Protein AF-A0A9X5X5E3-F1 (afdb_monomer_lite)

Secondary structure (DSSP, 8-state):
-HHHHHHHHTTS--EEEEP--SSHHHHHHHHHHHHHTT--EEEEE-S-SS----HHHHHTT--GGGGTTT-HHHHT-HHHHHT-SS-TTT-HHHHHHHHHHHH--TT--GGGHHHHHHT--S-EEEEEE-SHHHHHHHHHTT-SEEEE--GGGTSSTTPPPHHHHHHHHH-

Sequence (171 aa):
PMEQVAEAMGGAERWFQLYWAKDREVTRSFLDRAKAAGFTALFVTLDTPLLAWRPRDLDQAYLPFLHGVGTANYFSDPAFQAGLAKPVHEDPNAAVLHFVGMFADPGKTWPDLAFLRENWDGPIVLKGILHPDDARRAADAGMDGVVVSNHGGRQVAGSVAAADALPRVVE

pLDDT: mean 96.75, std 2.55, range [84.44, 98.88]

Structure (mmCIF, N/CA/C/O backbone):
data_AF-A0A9X5X5E3-F1
#
_entry.id   AF-A0A9X5X5E3-F1
#
loop_
_atom_site.group_PDB
_atom_site.id
_atom_site.type_symbol
_atom_site.label_atom_id
_atom_site.label_alt_id
_atom_site.label_comp_id
_atom_site.label_asym_id
_atom_site.label_entity_id
_atom_site.label_seq_id
_atom_site.pdbx_PDB_ins_code
_atom_site.Cartn_x
_atom_site.Cartn_y
_atom_site.Cartn_z
_atom_site.occupancy
_atom_site.B_iso_or_equiv
_atom_site.auth_seq_id
_atom_site.auth_comp_id
_atom_site.auth_asym_id
_atom_site.auth_atom_id
_atom_site.pdbx_PDB_model_num
ATOM 1 N N . PRO A 1 1 ? 6.681 10.800 -8.197 1.00 96.00 1 PRO A N 1
ATOM 2 C CA . PRO A 1 1 ? 6.849 9.912 -7.013 1.00 96.00 1 PRO A CA 1
ATOM 3 C C . PRO A 1 1 ? 6.382 10.645 -5.745 1.00 96.00 1 PRO A C 1
ATOM 5 O O . PRO A 1 1 ? 5.995 11.808 -5.855 1.00 96.00 1 PRO A O 1
ATOM 8 N N . MET A 1 2 ? 6.376 9.988 -4.582 1.00 98.12 2 MET A N 1
ATOM 9 C CA . MET A 1 2 ? 5.823 10.518 -3.327 1.00 98.12 2 MET A CA 1
ATOM 10 C C . MET A 1 2 ? 6.402 11.880 -2.919 1.00 98.12 2 MET A C 1
ATOM 12 O O . MET A 1 2 ? 5.672 12.715 -2.401 1.00 98.12 2 MET A O 1
ATOM 16 N N . GLU A 1 3 ? 7.668 12.148 -3.234 1.00 98.50 3 GLU A N 1
ATOM 17 C CA . GLU A 1 3 ? 8.351 13.408 -2.934 1.00 98.50 3 GLU A CA 1
ATOM 18 C C . GLU A 1 3 ? 7.778 14.574 -3.753 1.00 98.50 3 GLU A C 1
ATOM 20 O O . GLU A 1 3 ? 7.517 15.642 -3.212 1.00 98.50 3 GLU A O 1
ATOM 25 N N . GLN A 1 4 ? 7.486 14.350 -5.039 1.00 98.50 4 GLN A N 1
ATOM 26 C CA . GLN A 1 4 ? 6.826 15.350 -5.892 1.00 98.50 4 GLN A CA 1
ATOM 27 C C . GLN A 1 4 ? 5.380 15.612 -5.447 1.00 98.50 4 GLN A C 1
ATOM 29 O O . GLN A 1 4 ? 4.891 16.734 -5.545 1.00 98.50 4 GLN A O 1
ATOM 34 N N . VAL A 1 5 ? 4.687 14.580 -4.946 1.00 98.25 5 VAL A N 1
ATOM 35 C CA . VAL A 1 5 ? 3.352 14.744 -4.346 1.00 98.25 5 VAL A CA 1
ATOM 36 C C . VAL A 1 5 ? 3.459 15.584 -3.075 1.00 98.25 5 VAL A C 1
ATOM 38 O O . VAL A 1 5 ? 2.670 16.506 -2.889 1.00 98.25 5 VAL A O 1
ATOM 41 N N . ALA A 1 6 ? 4.454 15.313 -2.228 1.00 98.25 6 ALA A N 1
ATOM 42 C CA . ALA A 1 6 ? 4.686 16.087 -1.020 1.00 98.25 6 ALA A CA 1
ATOM 43 C C . ALA A 1 6 ? 4.980 17.560 -1.330 1.00 98.25 6 ALA A C 1
ATOM 45 O O . ALA A 1 6 ? 4.337 18.427 -0.742 1.00 98.25 6 ALA A O 1
ATOM 46 N N . GLU A 1 7 ? 5.861 17.842 -2.291 1.00 98.12 7 GLU A N 1
ATOM 47 C CA . GLU A 1 7 ? 6.151 19.201 -2.758 1.00 98.12 7 GLU A CA 1
ATOM 48 C C . GLU A 1 7 ? 4.880 19.923 -3.230 1.00 98.12 7 GLU A C 1
ATOM 50 O O . GLU A 1 7 ? 4.564 21.005 -2.735 1.00 98.12 7 GLU A O 1
ATOM 55 N N . ALA A 1 8 ? 4.095 19.29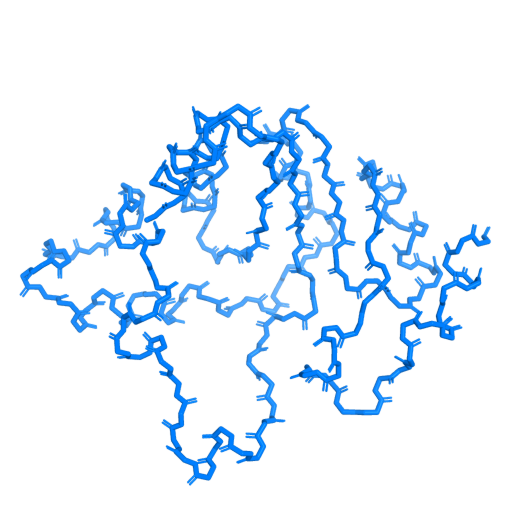2 -4.110 1.00 98.31 8 ALA A N 1
ATOM 56 C CA . ALA A 1 8 ? 2.858 19.870 -4.635 1.00 98.31 8 ALA A CA 1
ATOM 57 C C . ALA A 1 8 ? 1.797 20.138 -3.549 1.00 98.31 8 ALA A C 1
ATOM 59 O O . ALA A 1 8 ? 0.994 21.060 -3.683 1.00 98.31 8 ALA A O 1
ATOM 60 N N . MET A 1 9 ? 1.786 19.349 -2.471 1.00 97.75 9 MET A N 1
ATOM 61 C CA . MET A 1 9 ? 0.864 19.513 -1.341 1.00 97.75 9 MET A CA 1
ATOM 62 C C . MET A 1 9 ? 1.279 20.619 -0.353 1.00 97.75 9 MET A C 1
ATOM 64 O O . MET A 1 9 ? 0.473 21.010 0.495 1.00 97.75 9 MET A O 1
ATOM 68 N N . GLY A 1 10 ? 2.511 21.137 -0.427 1.00 96.44 10 GLY A N 1
ATOM 69 C CA . GLY A 1 10 ? 2.985 22.211 0.448 1.00 96.44 10 GLY A CA 1
ATOM 70 C C . GLY A 1 10 ? 2.931 21.840 1.937 1.00 96.44 10 GLY A C 1
ATOM 71 O O . GLY A 1 10 ? 3.598 20.906 2.377 1.00 96.44 10 GLY A O 1
ATOM 72 N N . GLY A 1 11 ? 2.156 22.582 2.732 1.00 95.88 11 GLY A N 1
ATOM 73 C CA . GLY A 1 11 ? 1.996 22.349 4.176 1.00 95.88 11 GLY A CA 1
ATOM 74 C C . GLY A 1 11 ? 0.821 21.446 4.569 1.00 95.88 11 GLY A C 1
ATOM 75 O O . GLY A 1 11 ? 0.546 21.323 5.760 1.00 95.88 11 GLY A O 1
ATOM 76 N N . ALA A 1 12 ? 0.091 20.870 3.607 1.00 97.69 12 ALA A N 1
ATOM 77 C CA . ALA A 1 12 ? -1.064 20.025 3.903 1.00 97.69 12 ALA A CA 1
ATOM 78 C C . ALA A 1 12 ? -0.668 18.718 4.612 1.00 97.69 12 ALA A C 1
ATOM 80 O O . ALA A 1 12 ? 0.436 18.200 4.431 1.00 97.69 12 ALA A O 1
ATOM 81 N N . GLU A 1 13 ? -1.603 18.168 5.390 1.00 97.00 13 GLU A N 1
ATOM 82 C CA . GLU A 1 13 ? -1.4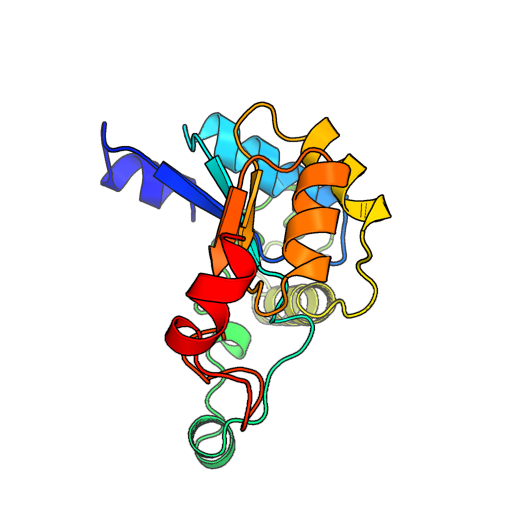56 16.841 5.986 1.00 97.00 13 GLU A CA 1
ATOM 83 C C . GLU A 1 13 ? -1.360 15.761 4.898 1.00 97.00 13 GLU A C 1
ATOM 85 O O . GLU A 1 13 ? -2.031 15.827 3.864 1.00 97.00 13 GLU A O 1
ATOM 90 N N . ARG A 1 14 ? -0.502 14.765 5.131 1.00 97.56 14 ARG A N 1
ATOM 91 C CA . ARG A 1 14 ? -0.149 13.731 4.159 1.00 97.56 14 ARG A CA 1
ATOM 92 C C . ARG A 1 14 ? -0.145 12.359 4.808 1.00 97.56 14 ARG A C 1
ATOM 94 O O . ARG A 1 14 ? 0.586 12.135 5.768 1.00 97.56 14 ARG A O 1
ATOM 101 N N . TRP A 1 15 ? -0.868 11.414 4.220 1.00 98.50 15 TRP A N 1
ATOM 102 C CA . TRP A 1 15 ? -0.834 10.004 4.616 1.00 98.50 15 TRP A CA 1
ATOM 103 C C . TRP A 1 15 ? -0.360 9.133 3.460 1.00 98.50 15 TRP A C 1
ATOM 105 O O . TRP A 1 15 ? -0.655 9.414 2.297 1.00 98.50 15 TRP A O 1
ATOM 115 N N . PHE A 1 16 ? 0.420 8.104 3.774 1.00 98.62 16 PHE A N 1
ATOM 116 C CA . PHE A 1 16 ? 1.018 7.231 2.776 1.00 98.62 16 PHE A CA 1
ATOM 117 C C . PHE A 1 16 ? 0.301 5.887 2.770 1.00 98.62 16 PHE A C 1
ATOM 119 O O . PHE A 1 16 ? 0.292 5.178 3.774 1.00 98.62 16 PHE A O 1
ATOM 126 N N . GLN A 1 17 ? -0.298 5.521 1.637 1.00 98.44 17 GLN A N 1
ATOM 127 C CA . GLN A 1 17 ? -0.851 4.183 1.462 1.00 98.44 17 GLN A CA 1
ATOM 128 C C . GLN A 1 17 ? 0.238 3.231 0.965 1.00 98.44 17 GLN A C 1
ATOM 130 O O . GLN A 1 17 ? 0.825 3.443 -0.094 1.00 98.44 17 GLN A O 1
ATOM 135 N N . LEU A 1 18 ? 0.465 2.156 1.715 1.00 97.56 18 LEU A N 1
ATOM 136 C CA . LEU A 1 18 ? 1.415 1.104 1.383 1.00 97.56 18 LEU A CA 1
ATOM 137 C C . LEU A 1 18 ? 0.689 -0.096 0.770 1.00 97.56 18 LEU A C 1
ATOM 139 O O . LEU A 1 18 ? -0.188 -0.698 1.401 1.00 97.56 18 LEU A O 1
ATOM 143 N N . TYR A 1 19 ? 1.067 -0.443 -0.462 1.00 95.19 19 TYR A N 1
ATOM 144 C CA . TYR A 1 19 ? 0.970 -1.817 -0.948 1.00 95.19 19 TYR A CA 1
ATOM 145 C C . TYR A 1 19 ? 2.258 -2.519 -0.555 1.00 95.19 19 TYR A C 1
ATOM 147 O O . TYR A 1 19 ? 3.343 -2.070 -0.922 1.00 95.19 19 TYR A O 1
ATOM 155 N N . TRP A 1 20 ? 2.134 -3.575 0.241 1.00 90.69 20 TRP A N 1
ATOM 156 C CA . TRP A 1 20 ? 3.280 -4.206 0.870 1.00 90.69 20 TRP A CA 1
ATOM 157 C C . TRP A 1 20 ? 4.058 -5.034 -0.146 1.00 90.69 20 TRP A C 1
ATOM 159 O O . TRP A 1 20 ? 3.664 -6.150 -0.478 1.00 90.69 20 TRP A O 1
ATOM 169 N N . ALA A 1 21 ? 5.160 -4.473 -0.641 1.00 91.56 21 ALA A N 1
ATOM 170 C CA . ALA A 1 21 ? 6.014 -5.164 -1.590 1.00 91.56 21 ALA A CA 1
ATOM 171 C C . ALA A 1 21 ? 6.529 -6.484 -0.997 1.00 91.56 21 ALA A C 1
ATOM 173 O O . ALA A 1 21 ? 6.795 -6.609 0.206 1.00 91.56 21 ALA A O 1
ATOM 174 N N . LYS A 1 22 ? 6.704 -7.481 -1.867 1.00 92.62 22 LYS A N 1
ATOM 175 C CA . LYS A 1 22 ? 7.309 -8.761 -1.489 1.00 92.62 22 LYS A CA 1
ATOM 176 C C . LYS A 1 22 ? 8.720 -8.575 -0.917 1.00 92.62 22 LYS A C 1
ATOM 178 O O . LYS A 1 22 ? 9.098 -9.257 0.034 1.00 92.62 22 LYS A O 1
ATOM 183 N N . ASP A 1 23 ? 9.474 -7.637 -1.483 1.00 95.12 23 ASP A N 1
ATOM 184 C CA . ASP A 1 23 ? 10.811 -7.275 -1.026 1.00 95.12 23 ASP A CA 1
ATOM 185 C C . ASP A 1 23 ? 10.744 -6.351 0.207 1.00 95.12 23 ASP A C 1
ATOM 187 O O . ASP A 1 23 ? 10.130 -5.275 0.191 1.00 95.12 23 ASP A O 1
ATOM 191 N N . ARG A 1 24 ? 11.372 -6.793 1.304 1.00 95.25 24 ARG A N 1
ATOM 192 C CA . ARG A 1 24 ? 11.391 -6.056 2.575 1.00 95.25 24 ARG A CA 1
ATOM 193 C C . ARG A 1 24 ? 12.254 -4.802 2.505 1.00 95.25 24 ARG A C 1
ATOM 195 O O . ARG A 1 24 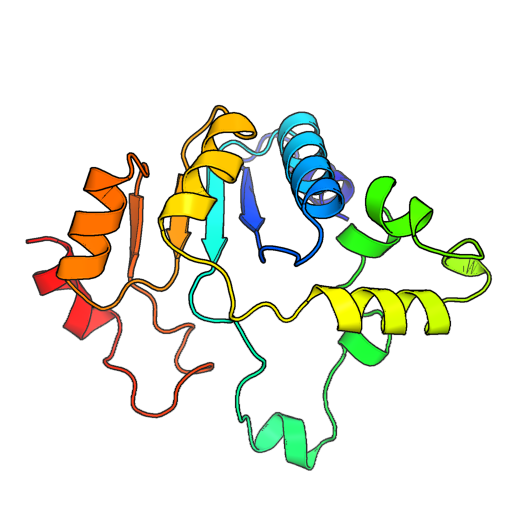? 11.892 -3.822 3.148 1.00 95.25 24 ARG A O 1
ATOM 202 N N . GLU A 1 25 ? 13.333 -4.797 1.730 1.00 97.31 25 GLU A N 1
ATOM 203 C CA . GLU A 1 25 ? 14.206 -3.627 1.609 1.00 97.31 25 GLU A CA 1
ATOM 204 C C . GLU A 1 25 ? 13.558 -2.541 0.750 1.00 97.31 25 GLU A C 1
ATOM 206 O O . GLU A 1 25 ? 13.608 -1.369 1.114 1.00 97.31 25 GLU A O 1
ATOM 211 N N . VAL A 1 26 ? 12.823 -2.916 -0.303 1.00 97.88 26 VAL A N 1
ATOM 212 C CA . VAL A 1 26 ? 11.977 -1.958 -1.045 1.00 97.88 26 VAL A CA 1
ATOM 213 C C . VAL A 1 26 ? 10.886 -1.383 -0.141 1.00 97.88 26 VAL A C 1
ATOM 215 O O . VAL A 1 26 ? 10.648 -0.177 -0.134 1.00 97.88 26 VAL A O 1
ATOM 218 N N . THR A 1 27 ? 10.251 -2.226 0.681 1.00 97.44 27 THR A N 1
ATOM 219 C CA . THR A 1 27 ? 9.252 -1.756 1.653 1.00 97.44 27 THR A CA 1
ATOM 220 C C . THR A 1 27 ? 9.870 -0.777 2.654 1.00 97.44 27 THR A C 1
ATOM 222 O O . THR A 1 27 ? 9.309 0.293 2.869 1.00 97.44 27 THR A O 1
ATOM 225 N N . ARG A 1 28 ? 11.032 -1.105 3.236 1.00 98.44 28 ARG A N 1
ATOM 226 C CA . ARG A 1 28 ? 11.773 -0.216 4.144 1.00 98.44 28 ARG A CA 1
ATOM 227 C C . ARG A 1 28 ? 12.089 1.118 3.468 1.00 98.44 28 ARG A C 1
ATOM 229 O O . ARG A 1 28 ? 11.777 2.161 4.030 1.00 98.44 28 ARG A O 1
ATOM 236 N N . SER A 1 29 ? 12.613 1.084 2.240 1.00 98.50 29 SER A N 1
ATOM 237 C CA . SER A 1 29 ? 12.947 2.294 1.485 1.00 98.50 29 SER A CA 1
ATOM 238 C C . SER A 1 29 ? 11.722 3.179 1.245 1.00 98.50 29 SER A C 1
ATOM 240 O O . SER A 1 29 ? 11.796 4.391 1.440 1.00 98.50 29 SER A O 1
ATOM 242 N N . PHE A 1 30 ? 10.558 2.599 0.930 1.00 98.44 30 PHE A N 1
ATOM 243 C CA . PHE A 1 30 ? 9.307 3.359 0.822 1.00 98.44 30 PHE A CA 1
ATOM 244 C C . PHE A 1 30 ? 8.911 4.034 2.134 1.00 98.44 30 PHE A C 1
ATOM 246 O O . PHE A 1 30 ? 8.489 5.189 2.107 1.00 98.44 30 PHE A O 1
ATOM 253 N N . LEU A 1 31 ? 9.035 3.336 3.266 1.00 98.69 31 LEU A N 1
ATOM 254 C CA . LEU A 1 31 ? 8.720 3.906 4.576 1.00 98.69 31 LEU A CA 1
ATOM 255 C C . LEU A 1 31 ? 9.665 5.065 4.911 1.00 98.69 31 LEU A C 1
ATOM 257 O O . LEU A 1 31 ? 9.192 6.142 5.269 1.00 98.69 31 LEU A O 1
ATOM 261 N N . ASP A 1 32 ? 10.972 4.890 4.718 1.00 98.56 32 ASP A N 1
ATOM 262 C CA . ASP A 1 32 ? 11.971 5.933 4.976 1.00 98.56 32 ASP A CA 1
ATOM 263 C C . ASP A 1 32 ? 11.751 7.164 4.088 1.00 98.56 32 ASP A C 1
ATOM 265 O O . ASP A 1 32 ? 11.773 8.302 4.563 1.00 98.56 32 ASP A O 1
ATOM 269 N N . ARG A 1 33 ? 11.461 6.947 2.802 1.00 98.69 33 ARG A N 1
ATOM 270 C CA . ARG A 1 33 ? 11.147 8.022 1.852 1.00 98.69 33 ARG A CA 1
ATOM 271 C C . ARG A 1 33 ? 9.854 8.746 2.210 1.00 98.69 33 ARG A C 1
ATOM 273 O O . ARG A 1 33 ? 9.814 9.973 2.158 1.00 98.69 33 ARG A O 1
ATOM 280 N N . ALA A 1 34 ? 8.818 8.019 2.629 1.00 98.56 34 ALA A N 1
ATOM 281 C CA . ALA A 1 34 ? 7.564 8.620 3.071 1.00 98.56 34 ALA A CA 1
ATOM 282 C C . ALA A 1 34 ? 7.769 9.462 4.343 1.00 98.56 34 ALA A C 1
ATOM 284 O O . ALA A 1 34 ? 7.282 10.592 4.410 1.00 98.56 34 ALA A O 1
ATOM 285 N N . LYS A 1 35 ? 8.555 8.984 5.318 1.00 98.25 35 LYS A N 1
ATOM 286 C CA . LYS A 1 35 ? 8.932 9.783 6.497 1.00 98.25 35 LYS A CA 1
ATOM 287 C C . LYS A 1 35 ? 9.671 11.057 6.097 1.00 98.25 35 LYS A C 1
ATOM 289 O O . LYS A 1 35 ? 9.287 12.147 6.513 1.00 98.25 35 LYS A O 1
ATOM 294 N N . ALA A 1 36 ? 10.700 10.932 5.257 1.00 98.12 36 ALA A N 1
ATOM 295 C CA . ALA A 1 36 ? 11.502 12.064 4.795 1.00 98.12 36 ALA A CA 1
ATOM 296 C C . ALA A 1 36 ? 10.669 13.097 4.015 1.00 98.12 36 ALA A C 1
ATOM 298 O O . ALA A 1 36 ? 10.915 14.296 4.116 1.00 98.12 36 ALA A O 1
ATOM 299 N N . ALA A 1 37 ? 9.648 12.642 3.286 1.00 98.19 37 ALA A N 1
ATOM 300 C CA . ALA A 1 37 ? 8.700 13.491 2.569 1.00 98.19 37 ALA A CA 1
ATOM 301 C C . ALA A 1 37 ? 7.582 14.076 3.464 1.00 98.19 37 ALA A C 1
ATOM 303 O O . ALA A 1 37 ? 6.680 14.751 2.965 1.00 98.19 37 ALA A O 1
ATOM 304 N N . GLY A 1 38 ? 7.624 13.848 4.781 1.00 97.81 38 GLY A N 1
ATOM 305 C CA . GLY A 1 38 ? 6.699 14.448 5.743 1.00 97.81 38 GLY A CA 1
ATOM 306 C C . GLY A 1 38 ? 5.295 13.841 5.728 1.00 97.81 38 GLY A C 1
ATOM 307 O O . GLY A 1 38 ? 4.323 14.553 5.985 1.00 97.81 38 GLY A O 1
ATOM 308 N N . PHE A 1 39 ? 5.171 12.555 5.391 1.00 98.56 39 PHE A N 1
ATOM 309 C CA . PHE A 1 39 ? 3.940 11.796 5.604 1.00 98.56 39 PHE A CA 1
ATOM 310 C C . PHE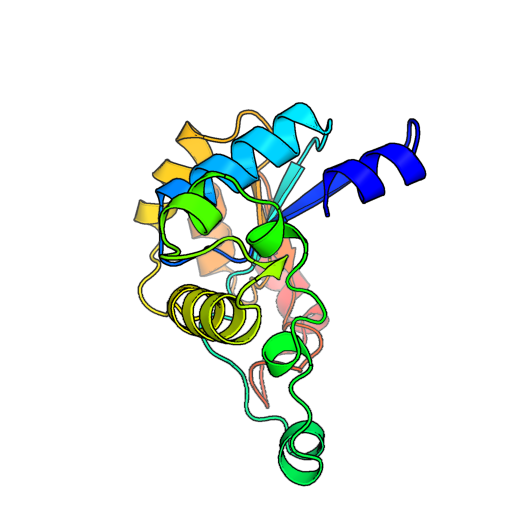 A 1 39 ? 3.811 11.415 7.084 1.00 98.56 39 PHE A C 1
ATOM 312 O O . PHE A 1 39 ? 4.778 10.979 7.703 1.00 98.56 39 PHE A O 1
ATOM 319 N N . THR A 1 40 ? 2.618 11.580 7.655 1.00 98.12 40 THR A N 1
ATOM 320 C CA . THR A 1 40 ? 2.385 11.483 9.106 1.00 98.12 40 THR A CA 1
ATOM 321 C C . THR A 1 40 ? 1.700 10.191 9.538 1.00 98.12 40 THR A C 1
ATOM 323 O O . THR A 1 40 ? 1.855 9.794 10.688 1.00 98.12 40 THR A O 1
ATOM 326 N N . ALA A 1 41 ? 0.990 9.502 8.639 1.00 98.69 41 ALA A N 1
ATOM 327 C CA . ALA A 1 41 ? 0.337 8.222 8.919 1.00 98.69 41 ALA A CA 1
ATOM 328 C C . ALA A 1 41 ? 0.520 7.221 7.770 1.00 98.69 41 ALA A C 1
ATOM 330 O O . ALA A 1 41 ? 0.557 7.604 6.595 1.00 98.69 41 ALA A O 1
ATOM 331 N N . LEU A 1 42 ? 0.595 5.937 8.120 1.00 98.81 42 LEU A N 1
ATOM 332 C CA . LEU A 1 42 ? 0.746 4.817 7.197 1.00 98.81 42 LEU A CA 1
ATOM 333 C C . LEU A 1 42 ? -0.573 4.052 7.077 1.00 98.81 42 LEU A C 1
ATOM 335 O O . LEU A 1 42 ? -1.105 3.564 8.067 1.00 98.81 42 LEU A O 1
ATOM 339 N N . PHE A 1 43 ? -1.078 3.895 5.858 1.00 98.81 43 PHE A N 1
ATOM 340 C CA . PHE A 1 43 ? -2.284 3.124 5.562 1.00 98.81 43 PHE A CA 1
ATOM 341 C C . PHE A 1 43 ? -1.908 1.841 4.823 1.00 98.81 43 PHE A C 1
ATOM 343 O O . PHE A 1 43 ? -1.554 1.867 3.646 1.00 98.81 43 PHE A O 1
ATOM 350 N N . VAL A 1 44 ? -1.998 0.697 5.491 1.00 98.38 44 VAL A N 1
ATOM 351 C CA . VAL A 1 44 ? -1.606 -0.600 4.923 1.00 98.38 44 VAL A CA 1
ATOM 352 C C . VAL A 1 44 ? -2.825 -1.240 4.273 1.00 98.38 44 VAL A C 1
ATOM 354 O O . VAL A 1 44 ? -3.814 -1.513 4.949 1.00 98.38 44 VAL A O 1
ATOM 357 N N . THR A 1 45 ? -2.791 -1.462 2.957 1.00 97.88 45 THR A N 1
ATOM 358 C CA . THR A 1 45 ? -3.911 -2.117 2.258 1.00 97.88 45 THR A CA 1
ATOM 359 C C . THR A 1 45 ? -3.771 -3.632 2.325 1.00 97.88 45 THR A C 1
ATOM 361 O O . THR A 1 45 ? -2.787 -4.178 1.835 1.00 97.88 45 THR A O 1
ATOM 364 N N . LEU A 1 46 ? -4.775 -4.300 2.897 1.00 96.44 46 LEU A N 1
ATOM 365 C CA . LEU A 1 46 ? -4.774 -5.749 3.136 1.00 96.44 46 LEU A CA 1
ATOM 366 C C . LEU A 1 46 ? -5.574 -6.548 2.095 1.00 96.44 46 LEU A C 1
ATOM 368 O O . LEU A 1 46 ? -5.353 -7.738 1.908 1.00 96.44 46 LEU A O 1
ATOM 372 N N . ASP A 1 47 ? -6.513 -5.898 1.407 1.00 95.88 47 ASP A N 1
ATOM 373 C CA . ASP A 1 47 ? -7.537 -6.538 0.563 1.00 95.88 47 ASP A CA 1
ATOM 374 C C . ASP A 1 47 ? -7.125 -6.706 -0.917 1.00 95.88 47 ASP A C 1
ATOM 376 O O . ASP A 1 47 ? -7.945 -7.026 -1.782 1.00 95.88 47 ASP A O 1
ATOM 380 N N . THR A 1 48 ? -5.843 -6.490 -1.231 1.00 94.88 48 THR A N 1
ATOM 381 C CA . THR A 1 48 ? -5.276 -6.641 -2.586 1.00 94.88 48 THR A CA 1
ATOM 382 C C . THR A 1 48 ? -3.997 -7.494 -2.588 1.00 94.88 48 THR A C 1
ATOM 384 O O . THR A 1 48 ? -2.967 -7.046 -3.083 1.00 94.88 48 THR A O 1
ATOM 387 N N . PRO A 1 49 ? -4.023 -8.731 -2.050 1.00 90.25 49 PRO A N 1
ATOM 388 C CA . PRO A 1 49 ? -2.865 -9.630 -2.124 1.00 90.25 49 PRO A CA 1
ATOM 389 C C . PRO A 1 49 ? -2.582 -10.098 -3.562 1.00 90.25 49 PRO A C 1
ATOM 391 O O . PRO A 1 49 ? -1.450 -10.431 -3.905 1.00 90.25 49 PRO A O 1
ATOM 394 N N . LEU A 1 50 ? -3.625 -10.120 -4.401 1.00 91.38 50 LEU A N 1
ATOM 395 C CA . LEU A 1 50 ? -3.604 -10.462 -5.821 1.00 91.38 50 LEU A CA 1
ATOM 396 C C . LEU A 1 50 ? -4.504 -9.494 -6.606 1.00 91.38 50 LEU A C 1
ATOM 398 O O . LEU A 1 50 ? -5.411 -8.862 -6.049 1.00 91.38 50 LEU A O 1
ATOM 402 N N . LEU A 1 51 ? -4.275 -9.406 -7.919 1.00 89.00 51 LEU A N 1
ATOM 403 C CA . LEU A 1 51 ? -5.172 -8.689 -8.824 1.00 89.00 51 LEU A CA 1
ATOM 404 C C . LEU A 1 51 ? -6.522 -9.408 -8.920 1.00 89.00 51 LEU A C 1
ATOM 406 O O . LEU A 1 51 ? -6.592 -10.628 -9.050 1.00 89.00 51 LEU A O 1
ATOM 410 N N . ALA A 1 52 ? -7.593 -8.624 -8.859 1.00 93.50 52 ALA A N 1
ATOM 411 C CA . ALA A 1 52 ? -8.958 -9.121 -8.887 1.00 93.50 52 ALA A CA 1
ATOM 412 C C . ALA A 1 52 ? -9.474 -9.407 -10.302 1.00 93.50 52 ALA A C 1
ATOM 414 O O . ALA A 1 52 ? -8.990 -8.853 -11.290 1.00 93.50 52 ALA A O 1
ATOM 415 N N . TRP A 1 53 ? -10.534 -10.213 -10.383 1.00 96.06 53 TRP A N 1
ATOM 416 C CA . TRP A 1 53 ? -11.270 -10.440 -11.622 1.00 96.06 53 TRP A CA 1
ATOM 417 C C . TRP A 1 53 ? -12.159 -9.236 -11.952 1.00 96.06 53 TRP A C 1
ATOM 419 O O . TRP A 1 53 ? -13.193 -9.013 -11.320 1.00 96.06 53 TRP A O 1
ATOM 429 N N . ARG A 1 54 ? -11.763 -8.451 -12.957 1.00 97.12 54 ARG A N 1
ATOM 430 C CA . ARG A 1 54 ? -12.494 -7.262 -13.414 1.00 97.12 54 ARG A CA 1
ATOM 431 C C . ARG A 1 54 ? -12.804 -7.406 -14.907 1.00 97.12 54 ARG A C 1
ATOM 433 O O . ARG A 1 54 ? -11.940 -7.076 -15.715 1.00 97.12 54 ARG A O 1
ATOM 440 N N . PRO A 1 55 ? -14.012 -7.868 -15.294 1.00 96.88 55 PRO A N 1
ATOM 441 C CA . PRO A 1 55 ? -14.343 -8.160 -16.693 1.00 96.88 55 PRO A CA 1
ATOM 442 C C . PRO A 1 55 ? -14.046 -6.998 -17.642 1.00 96.88 55 PRO A C 1
ATOM 444 O O . PRO A 1 55 ? -13.409 -7.192 -18.663 1.00 96.88 55 PRO A O 1
ATOM 447 N N . ARG A 1 56 ? -14.382 -5.766 -17.240 1.00 96.69 56 ARG A N 1
ATOM 448 C CA . ARG A 1 56 ? -14.104 -4.568 -18.044 1.00 96.69 56 ARG A CA 1
ATOM 449 C C . ARG A 1 56 ? -12.613 -4.356 -18.326 1.00 96.69 56 ARG A C 1
ATOM 451 O O . ARG A 1 56 ? -12.274 -3.926 -19.422 1.00 96.69 56 ARG A O 1
ATOM 458 N N . ASP A 1 57 ? -11.745 -4.624 -17.352 1.00 96.81 57 ASP A N 1
ATOM 459 C CA . ASP A 1 57 ? -10.299 -4.489 -17.542 1.00 96.81 57 ASP A CA 1
ATOM 460 C C . ASP A 1 57 ? -9.784 -5.635 -18.434 1.00 96.81 57 ASP A C 1
ATOM 462 O O . ASP A 1 57 ? -8.986 -5.401 -19.337 1.00 96.81 57 ASP A O 1
ATOM 466 N N . LEU A 1 58 ? -10.293 -6.859 -18.241 1.00 95.94 58 LEU A N 1
ATOM 467 C CA . LEU A 1 58 ? -9.927 -8.045 -19.027 1.00 95.94 58 LEU A CA 1
ATOM 468 C C . LEU A 1 58 ? -10.341 -7.929 -20.501 1.00 95.94 58 LEU A C 1
ATOM 470 O O . LEU A 1 58 ? -9.517 -8.165 -21.381 1.00 95.94 58 LEU A O 1
ATOM 474 N N . ASP A 1 59 ? -11.571 -7.491 -20.769 1.00 97.75 59 ASP A N 1
ATOM 475 C CA . ASP A 1 59 ? -12.113 -7.306 -22.121 1.00 97.75 59 ASP A CA 1
ATOM 476 C C . ASP A 1 59 ? -11.335 -6.254 -22.924 1.00 97.75 59 ASP A C 1
ATOM 478 O O . ASP A 1 59 ? -11.362 -6.255 -24.152 1.00 97.75 59 ASP A O 1
ATOM 482 N N . GLN A 1 60 ? -10.665 -5.327 -22.235 1.00 96.75 60 GLN A N 1
ATOM 483 C CA . GLN A 1 60 ? -9.882 -4.246 -22.837 1.00 96.75 60 GLN A CA 1
ATOM 484 C C . GLN A 1 60 ? -8.368 -4.469 -22.730 1.00 96.75 60 GLN A C 1
ATOM 486 O O . GLN A 1 60 ? -7.605 -3.599 -23.145 1.00 96.75 60 GLN A O 1
ATOM 491 N N . ALA A 1 61 ? -7.927 -5.591 -22.146 1.00 95.00 61 ALA A N 1
ATOM 492 C CA . ALA A 1 61 ? -6.533 -5.825 -21.763 1.00 95.00 61 ALA A CA 1
ATOM 493 C C . ALA A 1 61 ? -5.909 -4.626 -21.008 1.00 95.00 61 ALA A C 1
ATOM 495 O O . ALA A 1 61 ? -4.744 -4.272 -21.197 1.00 95.00 61 ALA A O 1
ATOM 496 N N . TYR A 1 62 ? -6.702 -3.967 -20.161 1.00 95.38 62 TYR A N 1
ATOM 497 C CA . TYR A 1 62 ? -6.327 -2.723 -19.506 1.00 95.38 62 TYR A CA 1
ATOM 498 C C . TYR A 1 62 ? -5.596 -2.987 -18.189 1.00 95.38 62 TYR A C 1
ATOM 500 O O . TYR A 1 62 ? -6.208 -3.194 -17.140 1.00 95.38 62 TYR A O 1
ATOM 508 N N . LEU A 1 63 ? -4.264 -2.935 -18.235 1.00 93.50 63 LEU A N 1
ATOM 509 C CA . LEU A 1 63 ? -3.414 -2.978 -17.046 1.00 93.50 63 LEU A CA 1
ATOM 510 C C . LEU A 1 63 ? -2.276 -1.946 -17.165 1.00 93.50 63 LEU A C 1
ATOM 512 O O . LEU A 1 63 ? -1.173 -2.291 -17.590 1.00 93.50 63 LEU A O 1
ATOM 516 N N . PRO A 1 64 ? -2.512 -0.670 -16.795 1.00 95.00 64 PRO A N 1
ATOM 517 C CA . PRO A 1 64 ? -1.594 0.441 -17.076 1.00 95.00 64 PRO A CA 1
ATOM 518 C C . PRO A 1 64 ? -0.195 0.271 -16.461 1.00 95.00 64 PRO A C 1
ATOM 520 O O . PRO A 1 64 ? 0.785 0.776 -17.007 1.00 95.00 64 PRO A O 1
ATOM 523 N N . PHE A 1 65 ? -0.073 -0.498 -15.375 1.00 92.31 65 PHE A N 1
ATOM 524 C CA . PHE A 1 65 ? 1.217 -0.796 -14.748 1.00 92.31 65 PHE A CA 1
ATOM 525 C C . PHE A 1 65 ? 2.174 -1.558 -15.678 1.00 92.31 65 PHE A C 1
ATOM 527 O O . PHE A 1 65 ? 3.385 -1.380 -15.571 1.00 92.31 65 PHE A O 1
ATOM 534 N N . LEU A 1 66 ? 1.652 -2.347 -16.631 1.00 92.81 66 LEU A N 1
ATOM 535 C CA . LEU A 1 66 ? 2.467 -3.018 -17.656 1.00 92.81 66 LEU A CA 1
ATOM 536 C C . LEU A 1 66 ? 3.104 -2.037 -18.650 1.00 92.81 66 LEU A C 1
ATOM 538 O O . LEU A 1 66 ? 4.024 -2.398 -19.375 1.00 92.81 66 LEU A O 1
ATOM 542 N N . HIS A 1 67 ? 2.643 -0.788 -18.654 1.00 94.06 67 HIS A N 1
ATOM 543 C CA . HIS A 1 67 ? 3.216 0.315 -19.418 1.00 94.06 67 HIS A CA 1
ATOM 544 C C . HIS A 1 67 ? 3.976 1.307 -18.519 1.00 94.06 67 HIS A C 1
ATOM 546 O O . HIS A 1 67 ? 4.234 2.436 -18.929 1.00 94.06 67 HIS A O 1
ATOM 552 N N . GLY A 1 68 ? 4.299 0.926 -17.275 1.00 95.06 68 GLY A N 1
ATOM 553 C CA . GLY A 1 68 ? 4.997 1.785 -16.308 1.00 95.06 68 GLY A CA 1
ATOM 554 C C . GLY A 1 68 ? 4.152 2.939 -15.753 1.00 95.06 68 GLY A C 1
ATOM 555 O O . GLY A 1 68 ? 4.658 3.816 -15.053 1.00 95.06 68 GLY A O 1
ATOM 556 N N . VAL A 1 69 ? 2.849 2.971 -16.038 1.00 96.06 69 VAL A N 1
ATOM 557 C CA . VAL A 1 69 ? 1.959 4.003 -15.500 1.00 96.06 69 VAL A CA 1
ATOM 558 C C . VAL A 1 69 ? 1.592 3.632 -14.068 1.00 96.06 69 VAL A C 1
ATOM 560 O O . VAL A 1 69 ? 1.095 2.541 -13.811 1.00 96.06 69 VAL A O 1
ATOM 563 N N . GLY A 1 70 ? 1.825 4.546 -13.124 1.00 94.62 70 GLY A N 1
ATOM 564 C CA . GLY A 1 70 ? 1.570 4.318 -11.697 1.00 94.62 70 GLY A CA 1
ATOM 565 C C . GLY A 1 70 ? 2.716 3.641 -10.933 1.00 94.62 70 GLY A C 1
ATOM 566 O O . GLY A 1 70 ? 2.585 3.418 -9.734 1.00 94.62 70 GLY A O 1
ATOM 567 N N . THR A 1 71 ? 3.859 3.365 -11.571 1.00 96.38 71 THR A N 1
ATOM 568 C CA . THR A 1 71 ? 5.030 2.728 -10.930 1.00 96.38 71 THR A CA 1
ATOM 569 C C . THR A 1 71 ? 6.094 3.730 -10.474 1.00 96.38 71 THR A C 1
ATOM 571 O O . THR A 1 71 ? 7.181 3.335 -10.060 1.00 96.38 71 THR A O 1
ATOM 574 N N . ALA A 1 72 ? 5.793 5.033 -10.507 1.00 97.19 72 ALA A N 1
ATOM 575 C CA . ALA A 1 72 ? 6.772 6.095 -10.274 1.00 97.19 72 ALA A CA 1
ATOM 576 C C . ALA A 1 72 ? 7.522 5.965 -8.938 1.00 97.19 72 ALA A C 1
ATOM 578 O O . ALA A 1 72 ? 8.700 6.297 -8.886 1.00 97.19 72 ALA A O 1
ATOM 579 N N . ASN A 1 73 ? 6.868 5.473 -7.876 1.00 97.88 73 ASN A N 1
ATOM 580 C CA . ASN A 1 73 ? 7.534 5.246 -6.591 1.00 97.88 73 ASN A CA 1
ATOM 581 C C . ASN A 1 73 ? 8.593 4.149 -6.675 1.00 97.88 73 ASN A C 1
ATOM 583 O O . ASN A 1 73 ? 9.677 4.377 -6.161 1.00 97.88 73 ASN A O 1
ATOM 587 N N . TYR A 1 74 ? 8.313 3.028 -7.347 1.00 97.50 74 TYR A N 1
ATOM 588 C CA . TYR A 1 74 ? 9.288 1.959 -7.587 1.00 97.50 74 TYR A CA 1
ATOM 589 C C . TYR A 1 74 ? 10.413 2.441 -8.501 1.00 97.50 74 TYR A C 1
ATOM 591 O O . TYR A 1 74 ? 11.587 2.288 -8.196 1.00 97.50 74 TYR A O 1
ATOM 599 N N . PHE A 1 75 ? 10.065 3.097 -9.607 1.00 97.62 75 PHE A N 1
ATOM 600 C CA . PHE A 1 75 ? 11.043 3.520 -10.609 1.00 97.62 75 PHE A CA 1
ATOM 601 C C . PHE A 1 75 ? 12.001 4.599 -10.105 1.00 97.62 75 PHE A C 1
ATOM 603 O O . PHE A 1 75 ? 13.058 4.777 -10.700 1.00 97.62 75 PHE A O 1
ATOM 610 N N . SER A 1 76 ? 11.662 5.301 -9.023 1.00 97.62 76 SER A N 1
ATOM 611 C CA . SER A 1 76 ? 12.537 6.266 -8.357 1.00 97.62 76 SER A CA 1
ATOM 612 C C . SER A 1 76 ? 13.129 5.748 -7.042 1.00 97.62 76 SER A C 1
ATOM 614 O O . SER A 1 76 ? 13.719 6.535 -6.308 1.00 97.62 76 SER A O 1
ATOM 616 N N . ASP A 1 77 ? 12.914 4.479 -6.695 1.00 98.31 77 ASP A N 1
ATOM 617 C CA . ASP A 1 77 ? 13.346 3.914 -5.420 1.00 98.31 77 ASP A CA 1
ATOM 618 C C . ASP A 1 77 ? 14.756 3.325 -5.499 1.00 98.31 77 ASP A C 1
ATOM 620 O O . ASP A 1 77 ? 15.000 2.474 -6.360 1.00 98.31 77 ASP A O 1
ATOM 624 N N . PRO A 1 78 ? 15.682 3.716 -4.609 1.00 97.94 78 PRO A N 1
ATOM 625 C CA . PRO A 1 78 ? 17.038 3.180 -4.629 1.00 97.94 78 PRO A CA 1
ATOM 626 C C . PRO A 1 78 ? 17.102 1.663 -4.409 1.00 97.94 78 PRO A C 1
ATOM 628 O O . PRO A 1 78 ? 17.873 0.991 -5.093 1.00 97.94 78 PRO A O 1
ATOM 631 N N . ALA A 1 79 ? 16.292 1.109 -3.496 1.00 98.12 79 ALA A N 1
ATOM 632 C CA . ALA A 1 79 ? 16.301 -0.327 -3.214 1.00 98.12 79 ALA A CA 1
ATOM 633 C C . ALA A 1 79 ? 15.716 -1.128 -4.386 1.00 98.12 79 ALA A C 1
ATOM 635 O O . ALA A 1 79 ? 16.259 -2.166 -4.755 1.00 98.12 79 ALA A O 1
ATOM 636 N N . PHE A 1 80 ? 14.672 -0.611 -5.040 1.00 97.81 80 PHE A N 1
ATOM 637 C CA . PHE A 1 80 ? 14.141 -1.210 -6.265 1.00 97.81 80 PHE A CA 1
ATOM 638 C C . PHE A 1 80 ? 15.152 -1.171 -7.417 1.00 97.81 80 PHE A C 1
ATOM 640 O O . PHE A 1 80 ? 15.369 -2.172 -8.094 1.00 97.81 80 PHE A O 1
ATOM 647 N N . GLN A 1 81 ? 15.788 -0.018 -7.652 1.00 98.12 81 GLN A N 1
ATOM 648 C CA . GLN A 1 81 ? 16.763 0.138 -8.732 1.00 98.12 81 GLN A CA 1
ATOM 649 C C . GLN A 1 81 ? 18.006 -0.731 -8.527 1.00 98.12 81 GLN A C 1
ATOM 651 O O . GLN A 1 81 ? 18.573 -1.204 -9.509 1.00 98.12 81 GLN A O 1
ATOM 656 N N . ALA A 1 82 ? 18.403 -0.994 -7.278 1.00 97.88 82 ALA A N 1
ATOM 657 C CA . ALA A 1 82 ? 19.503 -1.904 -6.964 1.00 97.88 82 ALA A CA 1
ATOM 658 C C . ALA A 1 82 ? 19.243 -3.350 -7.433 1.00 97.88 82 ALA A C 1
ATOM 660 O O . ALA A 1 82 ? 20.192 -4.099 -7.659 1.00 97.88 82 ALA A O 1
ATOM 661 N N . GLY A 1 83 ? 17.975 -3.738 -7.615 1.00 96.25 83 GLY A N 1
ATOM 662 C CA . GLY A 1 83 ? 17.580 -5.027 -8.185 1.00 96.25 83 GLY A CA 1
ATOM 663 C C . GLY A 1 83 ? 17.630 -5.097 -9.718 1.00 96.25 83 GLY A C 1
ATOM 664 O O . GLY A 1 83 ? 17.400 -6.169 -10.283 1.00 96.25 83 GLY A O 1
ATOM 665 N N . LEU A 1 84 ? 17.920 -3.989 -10.410 1.00 97.88 84 LEU A N 1
ATOM 666 C CA . LEU A 1 84 ? 17.934 -3.913 -11.872 1.00 97.88 84 LEU A CA 1
ATOM 667 C C . LEU A 1 84 ? 19.356 -4.004 -12.438 1.00 97.88 84 LEU A C 1
ATOM 669 O O . LEU A 1 84 ? 20.301 -3.420 -11.919 1.00 97.88 84 LEU A O 1
ATOM 673 N N . ALA A 1 85 ? 19.496 -4.687 -13.577 1.00 97.75 85 ALA A N 1
ATOM 674 C CA . ALA A 1 85 ? 20.771 -4.784 -14.295 1.00 97.75 85 ALA A CA 1
ATOM 675 C C . ALA A 1 85 ? 21.161 -3.488 -15.032 1.00 97.75 85 ALA A C 1
ATOM 677 O O . ALA A 1 85 ? 22.330 -3.287 -15.356 1.00 97.75 85 ALA A O 1
ATOM 678 N N . LYS A 1 86 ? 20.178 -2.634 -15.336 1.00 97.94 86 LYS A N 1
ATOM 679 C CA . LYS A 1 86 ? 20.343 -1.347 -16.019 1.00 97.94 86 LYS A CA 1
ATOM 680 C C . LYS A 1 86 ? 19.452 -0.293 -15.362 1.00 97.94 86 LYS A C 1
ATOM 682 O O . LYS A 1 86 ? 18.414 -0.655 -14.801 1.00 97.94 86 LYS A O 1
ATOM 687 N N . PRO A 1 87 ? 19.796 1.001 -15.468 1.00 97.88 87 PRO A N 1
ATOM 688 C CA . PRO A 1 87 ? 18.908 2.079 -15.054 1.00 97.88 87 PRO A CA 1
ATOM 689 C C . PRO A 1 87 ? 17.536 1.995 -15.737 1.00 97.88 87 PRO A C 1
ATOM 691 O O . PRO A 1 87 ? 17.432 1.641 -16.910 1.00 97.88 87 PRO A O 1
ATOM 694 N N . VAL A 1 88 ? 16.479 2.409 -15.029 1.00 97.44 88 VAL A N 1
ATOM 695 C CA . VAL A 1 88 ? 15.086 2.349 -15.520 1.00 97.44 88 VAL A CA 1
ATOM 696 C C . VAL A 1 88 ? 14.900 3.028 -16.883 1.00 97.44 88 VAL A C 1
ATOM 698 O O . VAL A 1 88 ? 14.145 2.539 -17.714 1.00 97.44 88 VAL A O 1
ATOM 701 N N . HIS A 1 89 ? 15.582 4.151 -17.128 1.00 96.56 89 HIS A N 1
ATOM 702 C CA . HIS A 1 89 ? 15.457 4.897 -18.384 1.00 96.56 89 HIS A CA 1
ATOM 703 C C . HIS A 1 89 ? 16.140 4.208 -19.579 1.00 96.56 89 HIS A C 1
ATOM 705 O O . HIS A 1 89 ? 15.797 4.509 -20.719 1.00 96.56 89 HIS A O 1
ATOM 711 N N . GLU A 1 90 ? 17.084 3.294 -19.332 1.00 97.94 90 GLU A N 1
ATOM 712 C CA . GLU A 1 90 ? 17.752 2.510 -20.376 1.00 97.94 90 GLU A CA 1
ATOM 713 C C . GLU A 1 90 ? 16.984 1.227 -20.720 1.00 97.94 90 GLU A C 1
ATOM 715 O O . GLU A 1 90 ? 17.022 0.779 -21.865 1.00 97.94 90 GLU A O 1
ATOM 720 N N . ASP A 1 91 ? 16.289 0.631 -19.744 1.00 97.75 91 ASP A N 1
ATOM 721 C CA . ASP A 1 91 ? 15.485 -0.582 -19.938 1.00 97.75 91 ASP A CA 1
ATOM 722 C C . ASP A 1 91 ? 14.179 -0.553 -19.114 1.00 97.75 91 ASP A C 1
ATOM 724 O O . ASP A 1 91 ? 14.050 -1.218 -18.077 1.00 97.75 91 ASP A O 1
ATOM 728 N N . PRO A 1 92 ? 13.174 0.221 -19.561 1.00 96.38 92 PRO A N 1
ATOM 729 C CA . PRO A 1 92 ? 11.912 0.355 -18.838 1.00 96.38 92 PRO A CA 1
ATOM 730 C C . PRO A 1 92 ? 11.113 -0.954 -18.796 1.00 96.38 92 PRO A C 1
ATOM 732 O O . PRO A 1 92 ? 10.372 -1.189 -17.842 1.00 96.38 92 PRO A O 1
ATOM 735 N N . ASN A 1 93 ? 11.278 -1.835 -19.788 1.00 96.88 93 ASN A N 1
ATOM 736 C CA . ASN A 1 93 ? 10.583 -3.122 -19.827 1.00 96.88 93 ASN A CA 1
ATOM 737 C C . ASN A 1 93 ? 11.092 -4.061 -18.727 1.00 96.88 93 ASN A C 1
ATOM 739 O O . ASN A 1 93 ? 10.285 -4.692 -18.041 1.00 96.88 93 ASN A O 1
ATOM 743 N N . ALA A 1 94 ? 12.411 -4.120 -18.509 1.00 97.50 94 ALA A N 1
ATOM 744 C CA . ALA A 1 94 ? 12.981 -4.875 -17.396 1.00 97.50 94 ALA A CA 1
ATOM 745 C C . ALA A 1 94 ? 12.491 -4.341 -16.040 1.00 97.50 94 ALA A C 1
ATOM 747 O O . ALA A 1 94 ? 12.127 -5.127 -15.164 1.00 97.50 94 ALA A O 1
ATOM 748 N N . ALA A 1 95 ? 12.403 -3.015 -15.886 1.00 97.88 95 ALA A N 1
ATOM 749 C CA . ALA A 1 95 ? 11.872 -2.394 -14.675 1.00 97.88 95 ALA A CA 1
ATOM 750 C C . ALA A 1 95 ? 10.394 -2.754 -14.429 1.00 97.88 95 ALA A C 1
ATOM 752 O O . ALA A 1 95 ? 10.020 -3.084 -13.303 1.00 97.88 95 ALA A O 1
ATOM 753 N N . VAL A 1 96 ? 9.550 -2.757 -15.468 1.00 97.56 96 VAL A N 1
ATOM 754 C CA . VAL A 1 96 ? 8.152 -3.214 -15.359 1.00 97.56 96 VAL A CA 1
ATOM 755 C C . VAL A 1 96 ? 8.083 -4.677 -14.909 1.00 97.56 96 VAL A C 1
ATOM 757 O O . VAL A 1 96 ? 7.339 -4.989 -13.981 1.00 97.56 96 VAL A O 1
ATOM 760 N N . LEU A 1 97 ? 8.861 -5.576 -15.522 1.00 96.50 97 LEU A N 1
ATOM 761 C CA . LEU A 1 97 ? 8.862 -6.997 -15.152 1.00 96.50 97 LEU A CA 1
ATOM 762 C C . LEU A 1 97 ? 9.329 -7.219 -13.707 1.00 96.50 97 LEU A C 1
ATOM 764 O O . LEU A 1 97 ? 8.748 -8.038 -12.992 1.00 96.50 97 LEU A O 1
ATOM 768 N N . HIS A 1 98 ? 10.329 -6.459 -13.257 1.00 96.56 98 HIS A N 1
ATOM 769 C CA . HIS A 1 98 ? 10.788 -6.487 -11.871 1.00 96.56 98 HIS A CA 1
ATOM 770 C C . HIS A 1 98 ? 9.679 -6.060 -10.896 1.00 96.56 98 HIS A C 1
ATOM 772 O O . HIS A 1 98 ? 9.409 -6.765 -9.925 1.00 96.56 98 HIS A O 1
ATOM 778 N N . PHE A 1 99 ? 8.965 -4.970 -11.204 1.00 96.06 99 PHE A N 1
ATOM 779 C CA . PHE A 1 99 ? 7.803 -4.516 -10.432 1.00 96.06 99 PHE A CA 1
ATOM 780 C C . PHE A 1 99 ? 6.694 -5.578 -10.363 1.00 96.06 99 PHE A C 1
ATOM 782 O O . PHE A 1 99 ? 6.173 -5.852 -9.280 1.00 96.06 99 PHE A O 1
ATOM 789 N N . VAL A 1 100 ? 6.356 -6.219 -11.489 1.00 93.31 100 VAL A N 1
ATOM 790 C CA . VAL A 1 100 ? 5.334 -7.282 -11.534 1.00 93.31 100 VAL A CA 1
ATOM 791 C C . VAL A 1 100 ? 5.684 -8.428 -10.579 1.00 93.31 100 VAL A C 1
ATOM 793 O O . VAL A 1 100 ? 4.800 -8.944 -9.896 1.00 93.31 100 VAL A O 1
ATOM 796 N N . GLY A 1 101 ? 6.967 -8.784 -10.471 1.00 92.38 101 GLY A N 1
ATOM 797 C CA . GLY A 1 101 ? 7.450 -9.807 -9.539 1.00 92.38 101 GLY A CA 1
ATOM 798 C C . GLY A 1 101 ? 7.360 -9.430 -8.051 1.00 92.38 101 GLY A C 1
ATOM 799 O O . GLY A 1 101 ? 7.458 -10.316 -7.201 1.00 92.38 101 GLY A O 1
ATOM 800 N N . MET A 1 102 ? 7.169 -8.147 -7.726 1.00 90.25 102 MET A N 1
ATOM 801 C CA . MET A 1 102 ? 7.109 -7.635 -6.350 1.00 90.25 102 MET A CA 1
ATOM 802 C C . MET A 1 102 ? 5.706 -7.277 -5.871 1.00 90.25 102 MET A C 1
ATOM 804 O O . MET A 1 102 ? 5.473 -7.272 -4.663 1.00 90.25 102 MET A O 1
ATOM 808 N N . PHE A 1 103 ? 4.803 -6.933 -6.792 1.00 86.00 103 PHE A N 1
ATOM 809 C CA . PHE A 1 103 ? 3.487 -6.390 -6.456 1.00 86.00 103 PHE A CA 1
ATOM 810 C C . PHE A 1 103 ? 2.592 -7.391 -5.712 1.00 86.00 103 PHE A C 1
ATOM 812 O O . PHE A 1 103 ? 1.920 -7.020 -4.754 1.00 86.00 103 PHE A O 1
ATOM 819 N N . ALA A 1 104 ? 2.555 -8.644 -6.167 1.00 84.44 104 ALA A N 1
ATOM 820 C CA . ALA A 1 104 ? 1.668 -9.668 -5.624 1.00 84.44 104 ALA A CA 1
ATOM 821 C C . ALA A 1 104 ? 2.352 -10.459 -4.499 1.00 84.44 104 ALA A C 1
ATOM 823 O O . ALA A 1 104 ? 3.332 -11.167 -4.741 1.00 84.44 104 ALA A O 1
ATOM 824 N N . ASP A 1 105 ? 1.797 -10.388 -3.289 1.00 88.31 105 ASP A N 1
ATOM 825 C CA . ASP A 1 105 ? 2.237 -11.195 -2.149 1.00 88.31 105 ASP A CA 1
ATOM 826 C C . ASP A 1 105 ? 1.040 -11.647 -1.289 1.00 88.31 105 ASP A C 1
ATOM 828 O O . ASP A 1 105 ? 0.597 -10.919 -0.398 1.00 88.31 105 ASP A O 1
ATOM 832 N N . PRO A 1 106 ? 0.499 -12.857 -1.526 1.00 88.50 106 PRO A N 1
ATOM 833 C CA . PRO A 1 106 ? -0.555 -13.428 -0.692 1.00 88.50 106 PRO A CA 1
ATOM 834 C C . PRO A 1 106 ? -0.036 -14.027 0.625 1.00 88.50 106 PRO A C 1
ATOM 836 O O . PRO A 1 106 ? -0.828 -14.581 1.381 1.00 88.50 106 PRO A O 1
ATOM 839 N N . GLY A 1 107 ? 1.274 -13.969 0.891 1.00 91.06 107 GLY A N 1
ATOM 840 C CA . GLY A 1 107 ? 1.906 -14.612 2.042 1.00 91.06 107 GLY A CA 1
ATOM 841 C C . GLY A 1 107 ? 1.960 -13.768 3.314 1.00 91.06 107 GLY A C 1
ATOM 842 O O . GLY A 1 107 ? 2.437 -14.273 4.326 1.00 91.06 107 GLY A O 1
ATOM 843 N N . LYS A 1 108 ? 1.508 -12.506 3.290 1.00 93.81 108 LYS A N 1
ATOM 844 C CA . LYS A 1 108 ? 1.541 -11.627 4.470 1.00 93.81 108 LYS A CA 1
ATOM 845 C C . LYS A 1 108 ? 0.573 -12.095 5.557 1.00 93.81 108 LYS A C 1
ATOM 847 O O . LYS A 1 108 ? -0.563 -12.479 5.286 1.00 93.81 108 LYS A O 1
ATOM 852 N N . THR A 1 109 ? 1.023 -12.002 6.801 1.00 95.94 109 THR A N 1
ATOM 853 C CA . THR A 1 109 ? 0.312 -12.453 7.999 1.00 95.94 109 THR A CA 1
ATOM 854 C C . THR A 1 109 ? 0.373 -11.407 9.115 1.00 95.94 109 THR A C 1
ATOM 856 O O . THR A 1 109 ? 1.132 -10.443 9.043 1.00 95.94 109 THR A O 1
ATOM 859 N N . TRP A 1 110 ? -0.417 -11.588 10.178 1.00 97.50 110 TRP A N 1
ATOM 860 C CA . TRP A 1 110 ? -0.426 -10.678 11.333 1.00 97.50 110 TRP A CA 1
ATOM 861 C C . TRP A 1 110 ? 0.961 -10.454 11.972 1.00 97.50 110 TRP A C 1
ATOM 863 O O . TRP A 1 110 ? 1.292 -9.295 12.217 1.00 97.50 110 TRP A O 1
ATOM 873 N N . PRO A 1 111 ? 1.808 -11.486 12.197 1.00 97.19 111 PRO A N 1
ATOM 874 C CA . PRO A 1 111 ? 3.166 -11.284 12.712 1.00 97.19 111 PRO A CA 1
ATOM 875 C C . PRO A 1 111 ? 4.046 -10.364 11.861 1.00 97.19 111 PRO A C 1
ATOM 877 O O . PRO A 1 111 ? 4.938 -9.711 12.400 1.00 97.19 111 PRO A O 1
ATOM 880 N N . ASP A 1 112 ? 3.799 -10.271 10.551 1.00 97.06 112 ASP A N 1
ATOM 881 C CA . ASP A 1 112 ? 4.596 -9.405 9.683 1.00 97.06 112 ASP A CA 1
ATOM 882 C C . ASP A 1 112 ? 4.426 -7.924 10.045 1.00 97.06 112 ASP A C 1
ATOM 884 O O . ASP A 1 112 ? 5.334 -7.134 9.784 1.00 97.06 112 ASP A O 1
ATOM 888 N N . LEU A 1 113 ? 3.302 -7.525 10.664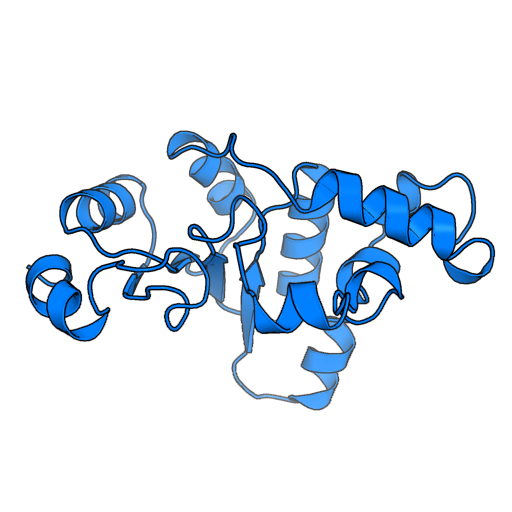 1.00 97.62 113 LEU A N 1
ATOM 889 C CA . LEU A 1 113 ? 3.020 -6.130 11.040 1.00 97.62 113 LEU A CA 1
ATOM 890 C C . LEU A 1 113 ? 4.085 -5.538 11.968 1.00 97.62 113 LEU A C 1
ATOM 892 O O . LEU A 1 113 ? 4.321 -4.329 11.920 1.00 97.62 113 LEU A O 1
ATOM 896 N N . ALA A 1 114 ? 4.771 -6.380 12.749 1.00 97.25 114 ALA A N 1
ATOM 897 C CA . ALA A 1 114 ? 5.897 -5.966 13.580 1.00 97.25 114 ALA A CA 1
ATOM 898 C C . ALA A 1 114 ? 6.976 -5.249 12.755 1.00 97.25 114 ALA A C 1
ATOM 900 O O . ALA A 1 114 ? 7.483 -4.216 13.177 1.00 97.25 114 ALA A O 1
ATOM 901 N N . PHE A 1 115 ? 7.240 -5.709 11.527 1.00 98.12 115 PHE A N 1
ATOM 902 C CA . PHE A 1 115 ? 8.188 -5.049 10.633 1.00 98.12 115 PHE A CA 1
ATOM 903 C C . PHE A 1 115 ? 7.764 -3.623 10.278 1.00 98.12 115 PHE A C 1
ATOM 905 O O . PHE A 1 115 ? 8.600 -2.725 10.253 1.00 98.12 115 PHE A O 1
ATOM 912 N N . LEU A 1 116 ? 6.479 -3.397 9.992 1.00 98.00 116 LEU A N 1
ATOM 913 C CA . LEU A 1 116 ? 6.001 -2.050 9.677 1.00 98.00 116 LEU A CA 1
ATOM 914 C C . LEU A 1 116 ? 6.112 -1.148 10.901 1.00 98.00 116 LEU A C 1
ATOM 916 O O . LEU A 1 116 ? 6.569 -0.019 10.768 1.00 98.00 116 LEU A O 1
ATOM 920 N N . ARG A 1 117 ? 5.772 -1.664 12.086 1.00 97.62 117 ARG A N 1
ATOM 921 C CA . ARG A 1 117 ? 5.906 -0.929 13.346 1.00 97.62 117 ARG A CA 1
ATOM 922 C C . ARG A 1 117 ? 7.356 -0.560 13.660 1.00 97.62 117 ARG A C 1
ATOM 924 O O . ARG A 1 117 ? 7.618 0.578 14.016 1.00 97.62 117 ARG A O 1
ATOM 931 N N . GLU A 1 118 ? 8.296 -1.484 13.478 1.00 97.75 118 GLU A N 1
ATOM 932 C CA . GLU A 1 118 ? 9.737 -1.243 13.661 1.00 97.75 118 GLU A CA 1
ATOM 933 C C . GLU A 1 118 ? 10.293 -0.172 12.710 1.00 97.75 118 GLU A C 1
ATOM 935 O O . GLU A 1 118 ? 11.321 0.437 12.996 1.00 97.75 118 GLU A O 1
ATOM 940 N N . ASN A 1 119 ? 9.634 0.047 11.569 1.00 98.38 119 ASN A N 1
ATOM 941 C CA . ASN A 1 119 ? 10.089 0.952 10.515 1.00 98.38 119 ASN A CA 1
ATOM 942 C C . ASN A 1 119 ? 9.170 2.163 10.322 1.00 98.38 119 ASN A C 1
ATOM 944 O O . ASN A 1 119 ? 9.385 2.942 9.396 1.00 98.38 119 ASN A O 1
ATOM 948 N N . TRP A 1 120 ? 8.182 2.386 11.191 1.00 98.50 120 TRP A N 1
ATOM 949 C CA . TRP A 1 120 ? 7.261 3.518 11.112 1.00 98.50 120 TRP A CA 1
ATOM 950 C C . TRP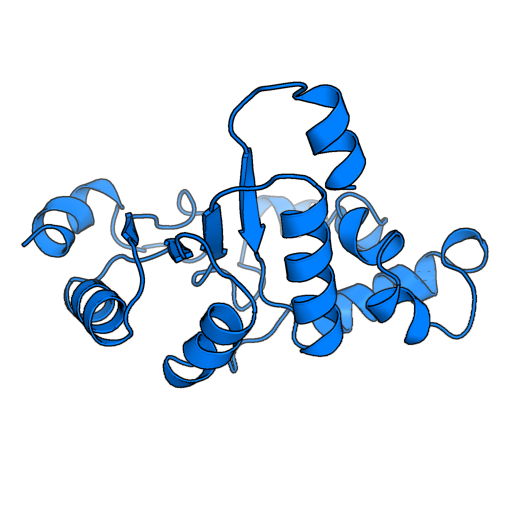 A 1 120 ? 6.895 4.045 12.502 1.00 98.50 120 TRP A C 1
ATOM 952 O O . TRP A 1 120 ? 6.270 3.348 13.295 1.00 98.50 120 TRP A O 1
ATOM 962 N N . ASP A 1 121 ? 7.259 5.301 12.772 1.00 95.62 121 ASP A N 1
ATOM 963 C CA . ASP A 1 121 ? 7.122 5.907 14.104 1.00 95.62 121 ASP A CA 1
ATOM 964 C C . ASP A 1 121 ? 5.725 6.502 14.357 1.00 95.62 121 ASP A C 1
ATOM 966 O O . ASP A 1 121 ? 5.352 6.758 15.499 1.00 95.62 121 ASP A O 1
ATOM 970 N N . GLY A 1 122 ? 4.956 6.753 13.292 1.00 97.56 122 GLY A N 1
ATOM 971 C CA . GLY A 1 122 ? 3.619 7.345 13.366 1.00 97.56 122 GLY A CA 1
ATOM 972 C C . GLY A 1 122 ? 2.486 6.313 13.445 1.00 97.56 122 GLY A C 1
ATOM 973 O O . GLY A 1 122 ? 2.730 5.109 13.563 1.00 97.56 122 GLY A O 1
ATOM 974 N N . PRO A 1 123 ? 1.226 6.764 13.313 1.00 98.69 123 PRO A N 1
ATOM 975 C CA . PRO A 1 123 ? 0.076 5.875 13.251 1.00 98.69 123 PRO A CA 1
ATOM 976 C C . PRO A 1 123 ? 0.135 4.918 12.054 1.00 98.69 123 PRO A C 1
ATOM 978 O O . PRO A 1 123 ? 0.448 5.337 10.934 1.00 98.69 123 PRO A O 1
ATOM 981 N N . ILE A 1 124 ? -0.216 3.653 12.285 1.00 98.88 124 ILE A N 1
ATOM 982 C CA . ILE A 1 124 ? -0.432 2.619 11.269 1.00 98.88 124 ILE A CA 1
ATOM 983 C C . ILE A 1 124 ? -1.904 2.218 11.286 1.00 98.88 124 ILE A C 1
ATOM 985 O O . ILE A 1 124 ? -2.421 1.724 12.287 1.00 98.88 124 ILE A O 1
ATOM 989 N N . VAL A 1 125 ? -2.568 2.404 10.150 1.00 98.88 125 VAL A N 1
ATOM 990 C CA . VAL A 1 125 ? -3.988 2.126 9.947 1.00 98.88 125 VAL A CA 1
ATOM 991 C C . VAL A 1 125 ? -4.143 0.983 8.947 1.00 98.88 125 VAL A C 1
ATOM 993 O O . VAL A 1 125 ? -3.618 1.040 7.833 1.00 98.88 125 VAL A O 1
ATOM 996 N N . LEU A 1 126 ? -4.895 -0.056 9.312 1.00 98.75 126 LEU A N 1
ATOM 997 C CA . LEU A 1 126 ? -5.146 -1.200 8.433 1.00 98.75 126 LEU A CA 1
ATOM 998 C C . LEU A 1 126 ? -6.392 -0.973 7.570 1.00 98.75 126 LEU A C 1
ATOM 1000 O O . LEU A 1 126 ? -7.513 -0.925 8.073 1.00 98.75 126 LEU A O 1
ATOM 1004 N N . LYS A 1 127 ? -6.221 -0.858 6.251 1.00 98.81 127 LYS A N 1
ATOM 1005 C CA . LYS A 1 127 ? -7.320 -0.693 5.292 1.00 98.81 127 LYS A CA 1
ATOM 1006 C C . LYS A 1 127 ? -7.772 -2.032 4.713 1.00 98.81 127 LYS A C 1
ATOM 1008 O O . LYS A 1 127 ? -6.961 -2.782 4.172 1.00 98.81 127 LYS A O 1
ATOM 1013 N N . GLY A 1 128 ? -9.090 -2.248 4.706 1.00 98.31 128 GLY A N 1
ATOM 1014 C CA . GLY A 1 128 ? -9.728 -3.432 4.113 1.00 98.31 128 GLY A CA 1
ATOM 1015 C C . GLY A 1 128 ? -10.422 -4.340 5.132 1.00 98.31 128 GLY A C 1
ATOM 1016 O O . GLY A 1 128 ? -10.759 -5.476 4.811 1.00 98.31 128 GLY A O 1
ATOM 1017 N N . ILE A 1 129 ? -10.604 -3.869 6.369 1.00 98.50 129 ILE A N 1
ATOM 1018 C CA . ILE A 1 129 ? -11.224 -4.647 7.445 1.00 98.50 129 ILE A CA 1
ATOM 1019 C C . ILE A 1 129 ? -12.740 -4.683 7.241 1.00 98.50 129 ILE A C 1
ATOM 1021 O O . ILE A 1 129 ? -13.377 -3.644 7.089 1.00 98.50 129 ILE A O 1
ATOM 1025 N N . LEU A 1 130 ? -13.325 -5.881 7.243 1.00 98.62 130 LEU A N 1
ATOM 1026 C CA . LEU A 1 130 ? -14.777 -6.089 7.118 1.00 98.62 130 LEU A CA 1
ATOM 1027 C C . LEU A 1 130 ? -15.351 -7.002 8.209 1.00 98.62 130 LEU A C 1
ATOM 1029 O O . LEU A 1 130 ? -16.567 -7.174 8.278 1.00 98.62 130 LEU A O 1
ATOM 1033 N N . HIS A 1 131 ? -14.500 -7.597 9.048 1.00 98.50 131 HIS A N 1
ATOM 1034 C CA . HIS A 1 131 ? -14.914 -8.514 10.105 1.00 98.50 131 HIS A CA 1
ATOM 1035 C C . HIS A 1 131 ? -14.502 -7.976 11.486 1.00 98.50 131 HIS A C 1
ATOM 1037 O O . HIS A 1 131 ? -13.358 -7.539 11.634 1.00 98.50 131 HIS A O 1
ATOM 1043 N N . PRO A 1 132 ? -15.381 -8.037 12.509 1.00 98.50 132 PRO A N 1
ATOM 1044 C CA . PRO A 1 132 ? -15.059 -7.576 13.863 1.00 98.50 132 PRO A CA 1
ATOM 1045 C C . PRO A 1 132 ? -13.818 -8.247 14.457 1.00 98.50 132 PRO A C 1
ATOM 1047 O O . PRO A 1 132 ? -13.003 -7.592 15.096 1.00 98.50 132 PRO A O 1
ATOM 1050 N N . ASP A 1 133 ? -13.630 -9.546 14.218 1.00 98.62 133 ASP A N 1
ATOM 1051 C CA . ASP A 1 133 ? -12.479 -10.266 14.782 1.00 98.62 133 ASP A CA 1
ATOM 1052 C C . ASP A 1 133 ? -11.143 -9.783 14.208 1.00 98.62 133 ASP A C 1
ATOM 1054 O O . ASP A 1 133 ? -10.144 -9.771 14.922 1.00 98.62 133 ASP A O 1
ATOM 1058 N N . ASP A 1 134 ? -11.116 -9.337 12.949 1.00 98.56 134 ASP A N 1
ATOM 1059 C CA . ASP A 1 134 ? -9.904 -8.759 12.366 1.00 98.56 134 ASP A CA 1
ATOM 1060 C C . ASP A 1 134 ? -9.654 -7.339 12.896 1.00 98.56 134 ASP A C 1
ATOM 1062 O O . ASP A 1 134 ? -8.502 -6.946 13.060 1.00 98.56 134 ASP A O 1
ATOM 1066 N N . ALA A 1 135 ? -10.705 -6.589 13.248 1.00 98.56 135 ALA A N 1
ATOM 1067 C CA . ALA A 1 135 ? -10.561 -5.307 13.939 1.00 98.56 135 ALA A CA 1
ATOM 1068 C C . ALA A 1 135 ? -9.968 -5.485 15.348 1.00 98.56 135 ALA A C 1
ATOM 1070 O O . ALA A 1 135 ? -9.040 -4.766 15.720 1.00 98.56 135 ALA A O 1
ATOM 1071 N N . ARG A 1 136 ? -10.430 -6.497 16.100 1.00 98.44 136 ARG A N 1
ATOM 1072 C CA . ARG A 1 136 ? -9.853 -6.857 17.408 1.00 98.44 136 ARG A CA 1
ATOM 1073 C C . ARG A 1 136 ? -8.396 -7.284 17.280 1.00 98.44 136 ARG A C 1
ATOM 1075 O O . ARG A 1 136 ? -7.551 -6.757 17.989 1.00 98.44 136 ARG A O 1
ATOM 1082 N N . ARG A 1 137 ? -8.076 -8.142 16.305 1.00 98.31 137 ARG A N 1
ATOM 1083 C CA . ARG A 1 137 ? -6.685 -8.544 16.025 1.00 98.31 137 ARG A CA 1
ATOM 1084 C C . ARG A 1 137 ? -5.790 -7.368 15.647 1.00 98.31 137 ARG A C 1
ATOM 1086 O O . ARG A 1 137 ? -4.625 -7.362 16.028 1.00 98.31 137 ARG A O 1
ATOM 1093 N N . ALA A 1 138 ? -6.308 -6.378 14.920 1.00 98.31 138 ALA A N 1
ATOM 1094 C CA . ALA A 1 138 ? -5.563 -5.161 14.614 1.00 98.31 138 ALA A CA 1
ATOM 1095 C C . ALA A 1 138 ? -5.213 -4.377 15.887 1.00 98.31 138 ALA A C 1
ATOM 1097 O O . ALA A 1 138 ? -4.065 -3.957 16.039 1.00 98.31 138 ALA A O 1
ATOM 1098 N N . ALA A 1 139 ? -6.167 -4.234 16.812 1.00 97.44 139 ALA A N 1
ATOM 1099 C CA . ALA A 1 139 ? -5.931 -3.608 18.110 1.00 97.44 139 ALA A CA 1
ATOM 1100 C C . ALA A 1 139 ? -4.935 -4.414 18.965 1.00 97.44 139 ALA A C 1
ATOM 1102 O O . ALA A 1 139 ? -3.980 -3.840 19.486 1.00 97.44 139 ALA A O 1
ATOM 1103 N N . ASP A 1 140 ? -5.088 -5.742 19.035 1.00 97.62 140 ASP A N 1
ATOM 1104 C CA . ASP A 1 140 ? -4.173 -6.641 19.757 1.00 97.62 140 ASP A CA 1
ATOM 1105 C C . ASP A 1 140 ? -2.739 -6.582 19.197 1.00 97.62 140 ASP A C 1
ATOM 1107 O O . ASP A 1 140 ? -1.765 -6.677 19.943 1.00 97.62 140 ASP A O 1
ATOM 1111 N N . ALA A 1 141 ? -2.595 -6.386 17.882 1.00 97.38 141 ALA A N 1
ATOM 1112 C CA . ALA A 1 141 ? -1.313 -6.196 17.203 1.00 97.38 141 ALA A CA 1
ATOM 1113 C C . ALA A 1 141 ? -0.733 -4.773 17.362 1.00 97.38 141 ALA A C 1
ATOM 1115 O O . ALA A 1 141 ? 0.314 -4.470 16.787 1.00 97.38 141 ALA A O 1
ATOM 1116 N N . GLY A 1 142 ? -1.399 -3.889 18.113 1.00 97.12 142 GLY A N 1
ATOM 1117 C CA . GLY A 1 142 ? -0.953 -2.520 18.364 1.00 97.12 142 GLY A CA 1
ATOM 1118 C C . GLY A 1 142 ? -1.051 -1.604 17.144 1.00 97.12 142 GLY A C 1
ATOM 1119 O O . GLY A 1 142 ? -0.205 -0.726 16.972 1.00 97.12 142 GLY A O 1
ATOM 1120 N N . MET A 1 143 ? -2.015 -1.830 16.247 1.00 98.44 143 MET A N 1
ATOM 1121 C CA . MET A 1 143 ? -2.313 -0.902 15.150 1.00 98.44 143 MET A CA 1
ATOM 1122 C C . MET A 1 143 ? -3.185 0.251 15.650 1.00 98.44 143 MET A C 1
ATOM 1124 O O . MET A 1 143 ? -4.013 0.078 16.540 1.00 98.44 143 MET A O 1
ATOM 1128 N N . ASP A 1 144 ? -3.009 1.432 15.063 1.00 98.69 144 ASP A N 1
ATOM 1129 C CA . ASP A 1 144 ? -3.593 2.685 15.560 1.00 98.69 144 ASP A CA 1
ATOM 1130 C C . ASP A 1 144 ? -4.996 2.955 14.999 1.00 98.69 144 ASP A C 1
ATOM 1132 O O . ASP A 1 144 ? -5.697 3.863 15.444 1.00 98.69 144 ASP A O 1
ATOM 1136 N N . GLY A 1 145 ? -5.422 2.172 14.007 1.00 98.50 145 GLY A N 1
ATOM 1137 C CA . GLY A 1 145 ? -6.767 2.254 13.463 1.00 98.50 145 GLY A CA 1
ATOM 1138 C C . GLY A 1 145 ? -7.043 1.243 12.360 1.00 98.50 145 GLY A C 1
ATOM 1139 O O . GLY A 1 145 ? -6.164 0.513 11.896 1.00 98.50 145 GLY A O 1
ATOM 1140 N N . VAL A 1 146 ? -8.290 1.247 11.898 1.00 98.75 146 VAL A N 1
ATOM 1141 C CA . VAL A 1 146 ? -8.746 0.446 10.761 1.00 98.75 146 VAL A CA 1
ATOM 1142 C C . VAL A 1 146 ? -9.575 1.299 9.803 1.00 98.75 146 VAL A C 1
ATOM 1144 O O . VAL A 1 146 ? -10.279 2.215 10.222 1.00 98.75 146 VAL A O 1
ATOM 1147 N N . VAL A 1 147 ? -9.528 0.982 8.508 1.00 98.75 147 VAL A N 1
ATOM 1148 C CA . VAL A 1 147 ? -10.481 1.497 7.516 1.00 98.75 147 VAL A CA 1
ATOM 1149 C C . VAL A 1 147 ? -11.416 0.369 7.109 1.00 98.75 147 VAL A C 1
ATOM 1151 O O . VAL A 1 147 ? -10.987 -0.596 6.462 1.00 98.75 147 VAL A O 1
ATOM 1154 N N . VAL A 1 148 ? -12.700 0.535 7.436 1.00 98.69 148 VAL A N 1
ATOM 1155 C CA . VAL A 1 148 ? -13.765 -0.363 6.982 1.00 98.69 148 VAL A CA 1
ATOM 1156 C C . VAL A 1 148 ? -13.976 -0.160 5.490 1.00 98.69 148 VAL A C 1
ATOM 1158 O O . VAL A 1 148 ? -14.458 0.881 5.043 1.00 98.69 148 VAL A O 1
ATOM 1161 N N . SER A 1 149 ? -13.535 -1.126 4.690 1.00 98.62 149 SER A N 1
ATOM 1162 C CA . SER A 1 149 ? -13.505 -0.993 3.236 1.00 98.62 149 SER A CA 1
ATOM 1163 C C . SER A 1 149 ? -13.545 -2.355 2.567 1.00 98.62 149 SER A C 1
ATOM 1165 O O . SER A 1 149 ? -12.883 -3.284 3.005 1.00 98.62 149 SER A O 1
ATOM 1167 N N . ASN A 1 150 ? -14.275 -2.445 1.459 1.00 98.00 150 ASN A N 1
ATOM 1168 C CA . ASN A 1 150 ? -14.240 -3.581 0.537 1.00 98.00 150 ASN A CA 1
ATOM 1169 C C . ASN A 1 150 ? -13.560 -3.204 -0.792 1.00 98.00 150 ASN A C 1
ATOM 1171 O O . ASN A 1 150 ? -13.903 -3.716 -1.860 1.00 98.00 150 ASN A O 1
ATOM 1175 N N . HIS A 1 151 ? -12.651 -2.224 -0.741 1.00 98.25 151 HIS A N 1
ATOM 1176 C CA . HIS A 1 151 ? -11.982 -1.659 -1.911 1.00 98.25 151 HIS A CA 1
ATOM 1177 C C . HIS A 1 151 ? -12.951 -1.101 -2.974 1.00 98.25 151 HIS A C 1
ATOM 1179 O O . HIS A 1 151 ? -12.687 -1.162 -4.177 1.00 98.25 151 HIS A O 1
ATOM 1185 N N . GLY A 1 152 ? -14.114 -0.602 -2.546 1.00 97.31 152 GLY A N 1
ATOM 1186 C CA . GLY A 1 152 ? -15.166 -0.133 -3.451 1.00 97.31 152 GLY A CA 1
ATOM 1187 C C . GLY A 1 152 ? -15.759 -1.251 -4.314 1.00 97.31 152 GLY A C 1
ATOM 1188 O O . GLY A 1 152 ? -16.126 -1.003 -5.459 1.00 97.31 152 GLY A O 1
ATOM 1189 N N . GLY A 1 153 ? -15.774 -2.491 -3.813 1.00 96.94 153 GLY A N 1
ATOM 1190 C CA . GLY A 1 153 ? -16.278 -3.665 -4.535 1.00 96.94 153 GLY A CA 1
ATOM 1191 C C . GLY A 1 153 ? -15.397 -4.117 -5.705 1.00 96.94 153 GLY A C 1
ATOM 1192 O O . GLY A 1 153 ? -15.844 -4.887 -6.550 1.00 96.94 153 GLY A O 1
ATOM 1193 N N . ARG A 1 154 ? -14.149 -3.635 -5.789 1.00 97.31 154 ARG A N 1
ATOM 1194 C CA . ARG A 1 154 ? -13.243 -3.890 -6.927 1.00 97.31 154 ARG A CA 1
ATOM 1195 C C . ARG A 1 154 ? -12.359 -5.124 -6.761 1.00 97.31 154 ARG A C 1
ATOM 1197 O O . ARG A 1 154 ? -11.621 -5.440 -7.695 1.00 97.31 154 ARG A O 1
ATOM 1204 N N . GLN A 1 155 ? -12.387 -5.751 -5.584 1.00 96.50 155 GLN A N 1
ATOM 1205 C CA . GLN A 1 155 ? -11.491 -6.849 -5.223 1.00 96.50 155 GLN A CA 1
ATOM 1206 C C . GLN A 1 155 ? -12.200 -8.205 -5.165 1.00 96.50 155 GLN A C 1
ATOM 1208 O O . GLN A 1 155 ? -11.894 -9.085 -5.964 1.00 96.50 155 GLN A O 1
ATOM 1213 N N . VAL A 1 156 ? -13.180 -8.368 -4.275 1.00 96.00 156 VAL A N 1
ATOM 1214 C CA . VAL A 1 156 ? -13.948 -9.615 -4.145 1.00 96.00 156 VAL A CA 1
ATOM 1215 C C . VAL A 1 156 ? -15.413 -9.337 -4.459 1.00 96.00 156 VAL A C 1
ATOM 1217 O O . VAL A 1 156 ? -16.086 -8.608 -3.731 1.00 96.00 156 VAL A O 1
ATOM 1220 N N . ALA A 1 157 ? -15.916 -9.917 -5.548 1.00 95.19 157 ALA A N 1
ATOM 1221 C CA . ALA A 1 157 ? -17.331 -9.829 -5.886 1.00 95.19 157 ALA A CA 1
ATOM 1222 C C . ALA A 1 157 ? -18.175 -10.542 -4.816 1.00 95.19 157 ALA A C 1
ATOM 1224 O O . ALA A 1 157 ? -17.868 -11.666 -4.426 1.00 95.19 157 ALA A O 1
ATOM 1225 N N . GLY A 1 158 ? -19.234 -9.884 -4.340 1.00 94.56 158 GLY A N 1
ATOM 1226 C CA . GLY A 1 158 ? -20.092 -10.420 -3.279 1.00 94.56 158 GLY A CA 1
ATOM 1227 C C . GLY A 1 158 ? -19.553 -10.237 -1.856 1.00 94.56 158 GLY A C 1
ATOM 1228 O O . GLY A 1 158 ? -20.141 -10.777 -0.923 1.00 94.56 158 GLY A O 1
ATOM 1229 N N . SER A 1 159 ? -18.474 -9.468 -1.657 1.00 96.69 159 SER A N 1
ATOM 1230 C CA . SER A 1 159 ? -18.084 -9.020 -0.314 1.00 96.69 159 SER A CA 1
ATOM 1231 C C . SER A 1 159 ? -19.227 -8.254 0.360 1.00 96.69 159 SER A C 1
ATOM 1233 O O . SER A 1 159 ? -19.934 -7.503 -0.318 1.00 96.69 159 SER A O 1
ATOM 1235 N N . VAL A 1 160 ? -19.335 -8.348 1.688 1.00 97.75 160 VAL A N 1
ATOM 1236 C CA . VAL A 1 160 ? -20.234 -7.491 2.479 1.00 97.75 160 VAL A CA 1
ATOM 1237 C C . VAL A 1 160 ? -20.007 -6.005 2.156 1.00 97.75 160 VAL A C 1
ATOM 1239 O O . VAL A 1 160 ? -18.887 -5.580 1.837 1.00 97.75 160 VAL A O 1
ATOM 1242 N N . ALA A 1 161 ? -21.069 -5.199 2.202 1.00 98.12 161 ALA A N 1
ATOM 1243 C CA . ALA A 1 161 ? -20.926 -3.759 2.050 1.00 98.12 161 ALA A CA 1
ATOM 1244 C C . ALA A 1 161 ? -20.149 -3.189 3.244 1.00 98.12 161 ALA A C 1
ATOM 1246 O O . ALA A 1 161 ? -20.399 -3.551 4.392 1.00 98.12 161 ALA A O 1
ATOM 1247 N N . ALA A 1 162 ? -19.225 -2.260 2.986 1.00 98.19 162 ALA A N 1
ATOM 1248 C CA . ALA A 1 162 ? -18.447 -1.628 4.053 1.00 98.19 162 ALA A CA 1
ATOM 1249 C C . ALA A 1 162 ? -19.347 -0.931 5.095 1.00 98.19 162 ALA A C 1
ATOM 1251 O O . ALA A 1 162 ? -19.064 -0.989 6.286 1.00 98.19 162 ALA A O 1
ATOM 1252 N N . ALA A 1 163 ? -20.463 -0.333 4.661 1.00 98.19 163 ALA A N 1
ATOM 1253 C CA . ALA A 1 163 ? -21.435 0.288 5.561 1.00 98.19 163 ALA A CA 1
ATOM 1254 C C . ALA A 1 163 ? -22.132 -0.731 6.481 1.00 98.19 163 ALA A C 1
ATOM 1256 O O . ALA A 1 163 ? -22.319 -0.443 7.658 1.00 98.19 163 ALA A O 1
ATOM 1257 N N . ASP A 1 164 ? -22.450 -1.927 5.978 1.00 98.44 164 ASP A N 1
ATOM 1258 C CA . ASP A 1 164 ? -23.092 -2.987 6.769 1.00 98.44 164 ASP A CA 1
ATOM 1259 C C . ASP A 1 164 ? -22.111 -3.646 7.751 1.00 98.44 164 ASP A C 1
ATOM 1261 O O . ASP A 1 164 ? -22.505 -4.114 8.818 1.00 98.44 164 ASP A O 1
ATOM 1265 N N . ALA A 1 165 ? -20.819 -3.677 7.410 1.00 98.38 165 ALA A N 1
ATOM 1266 C CA . ALA A 1 165 ? -19.766 -4.163 8.299 1.00 98.38 165 ALA A CA 1
ATOM 1267 C C . ALA A 1 165 ? -19.453 -3.183 9.445 1.00 98.38 165 ALA A C 1
ATOM 1269 O O . ALA A 1 165 ? -19.046 -3.615 10.524 1.00 98.38 165 ALA A O 1
ATOM 1270 N N . LEU A 1 166 ? -19.646 -1.876 9.223 1.00 98.50 166 LEU A N 1
ATOM 1271 C CA . LEU A 1 166 ? -19.205 -0.816 10.130 1.00 98.50 166 LEU A CA 1
ATOM 1272 C C . LEU A 1 166 ? -19.732 -0.957 11.571 1.00 98.50 166 LEU A C 1
ATOM 1274 O O . LEU A 1 166 ? -18.891 -0.886 12.465 1.00 98.50 166 LEU A O 1
ATOM 1278 N N . PRO A 1 167 ? -21.037 -1.197 11.842 1.00 98.44 167 PRO A N 1
ATOM 1279 C CA . PRO A 1 167 ? -21.528 -1.307 13.218 1.00 98.44 167 PRO A CA 1
ATOM 1280 C C . PRO A 1 167 ? -20.788 -2.385 14.010 1.00 98.44 167 PRO A C 1
ATOM 1282 O O . PRO A 1 167 ? -20.290 -2.119 15.094 1.00 98.44 167 PRO A O 1
ATOM 1285 N N . ARG A 1 168 ? -20.608 -3.569 13.411 1.00 98.06 168 ARG A N 1
ATOM 1286 C CA . ARG A 1 168 ? -19.919 -4.688 14.063 1.00 98.06 168 ARG A CA 1
ATOM 1287 C C . ARG A 1 168 ? -18.428 -4.433 14.246 1.00 98.06 168 ARG A C 1
ATOM 1289 O O . ARG A 1 168 ? -17.859 -4.946 15.191 1.00 98.06 168 ARG A O 1
ATOM 1296 N N . VAL A 1 169 ? -17.783 -3.704 13.334 1.00 98.31 169 VAL A N 1
ATOM 1297 C CA . VAL A 1 169 ? -16.354 -3.364 13.458 1.00 98.31 169 VAL A CA 1
ATOM 1298 C C . VAL A 1 169 ? -16.105 -2.344 14.575 1.00 98.31 169 VAL A C 1
ATOM 1300 O O . VAL A 1 169 ? -15.032 -2.359 15.169 1.00 98.31 169 VAL A O 1
ATOM 1303 N N . VAL A 1 170 ? -17.069 -1.463 14.854 1.00 96.50 170 VAL A N 1
ATOM 1304 C CA . VAL A 1 170 ? -16.962 -0.451 15.918 1.00 96.50 170 VAL A CA 1
ATOM 1305 C C . VAL A 1 170 ? -17.242 -1.035 17.315 1.00 96.50 170 VAL A C 1
ATOM 1307 O O . VAL A 1 170 ? -16.757 -0.474 18.295 1.00 96.50 170 VAL A O 1
ATOM 1310 N N . GLU A 1 171 ? -17.998 -2.136 17.404 1.00 90.19 171 GLU A N 1
ATOM 1311 C CA . GLU A 1 171 ? -18.364 -2.857 18.645 1.00 90.19 171 GLU A CA 1
ATOM 1312 C C . GLU A 1 171 ? -17.261 -3.775 19.220 1.00 90.19 171 GLU A C 1
ATOM 1314 O O . GLU A 1 171 ? -16.946 -3.597 20.418 1.00 90.19 171 GLU A O 1
#

Foldseek 3Di:
DLLVVLVVCDPDAAAAEDQDWPDLVLVLQLLVVCVVSPHFEYEYEDLPLDAADDPVCVVVVNDCLQVVPPCVSLLPGPVNQVPDPDRCVVPVNSSSVSVVNTRHHPPDDLVCVVSVVVRHPHAYEYEQDQALVVLVSCVVSVHPYYHQDNPPCRRDPPDDDSVVSVVSNVD

Radius of gyration: 17.03 Å; chains: 1; bounding box: 44×37×43 Å